Protein AF-A0A2V5U7E1-F1 (afdb_monomer)

pLDDT: mean 84.26, std 15.73, range [36.12, 97.56]

Structure (mmCIF, N/CA/C/O backbone):
data_AF-A0A2V5U7E1-F1
#
_entry.id   AF-A0A2V5U7E1-F1
#
loop_
_atom_site.group_PDB
_atom_site.id
_atom_site.type_symbol
_atom_site.label_atom_id
_atom_site.label_alt_id
_atom_site.label_comp_id
_atom_site.label_asym_id
_atom_site.label_entity_id
_atom_site.label_seq_id
_atom_site.pdbx_PDB_ins_code
_atom_site.Cartn_x
_atom_site.Cartn_y
_atom_site.Cartn_z
_atom_site.occupancy
_atom_site.B_iso_or_equiv
_atom_site.auth_seq_id
_atom_site.auth_comp_id
_atom_site.auth_asym_id
_atom_site.auth_atom_id
_atom_site.pdbx_PDB_model_num
ATOM 1 N N . ASP A 1 1 ? 2.520 -9.006 -28.640 1.00 93.94 1 ASP A N 1
ATOM 2 C CA . ASP A 1 1 ? 3.232 -9.115 -29.917 1.00 93.94 1 ASP A CA 1
ATOM 3 C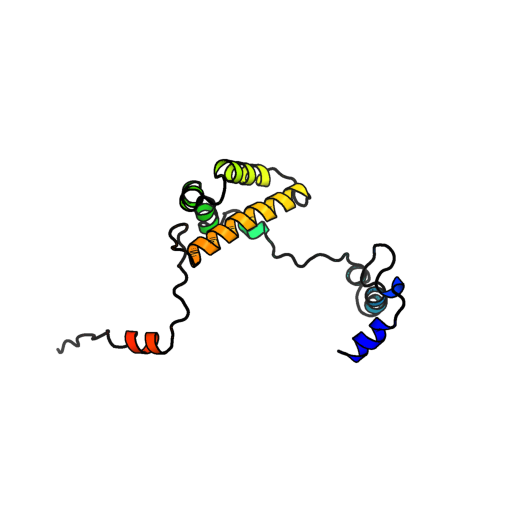 C . ASP A 1 1 ? 4.119 -10.342 -29.833 1.00 93.94 1 ASP A C 1
ATOM 5 O O . ASP A 1 1 ? 4.941 -10.417 -28.919 1.00 93.94 1 ASP A O 1
ATOM 9 N N . GLU A 1 2 ? 3.836 -11.337 -30.666 1.00 95.12 2 GLU A N 1
ATOM 10 C CA . GLU A 1 2 ? 4.470 -12.659 -30.611 1.00 95.12 2 GLU A CA 1
ATOM 11 C C . GLU A 1 2 ? 5.842 -12.653 -31.292 1.00 95.12 2 GLU A C 1
ATOM 13 O O . GLU A 1 2 ? 6.798 -13.181 -30.728 1.00 95.12 2 GLU A O 1
ATOM 18 N N . ASP A 1 3 ? 5.988 -11.938 -32.409 1.00 97.19 3 ASP A N 1
ATOM 19 C CA . ASP A 1 3 ? 7.259 -11.811 -33.131 1.00 97.19 3 ASP A CA 1
ATOM 20 C C . ASP A 1 3 ? 8.346 -11.171 -32.256 1.00 97.19 3 ASP A C 1
ATOM 22 O O . ASP A 1 3 ? 9.496 -11.625 -32.205 1.00 97.19 3 ASP A O 1
ATOM 26 N N . VAL A 1 4 ? 7.978 -10.130 -31.498 1.00 93.88 4 VAL A N 1
ATOM 27 C CA . VAL A 1 4 ? 8.879 -9.495 -30.528 1.00 93.88 4 VAL A CA 1
ATOM 28 C C . VAL A 1 4 ? 9.287 -10.480 -29.434 1.00 93.88 4 VAL A C 1
ATOM 30 O O . VAL A 1 4 ? 10.451 -10.494 -29.020 1.00 93.88 4 VAL A O 1
ATOM 33 N N . PHE A 1 5 ? 8.357 -11.304 -28.951 1.00 94.62 5 PHE A N 1
ATOM 34 C CA . PHE A 1 5 ? 8.659 -12.300 -27.930 1.00 94.62 5 PHE A CA 1
ATOM 35 C C . PHE A 1 5 ? 9.622 -13.368 -28.461 1.00 94.62 5 PHE A C 1
ATOM 37 O O . PHE A 1 5 ? 10.652 -13.609 -27.828 1.00 94.62 5 PHE A O 1
ATOM 44 N N . ASP A 1 6 ? 9.353 -13.931 -29.636 1.00 96.88 6 ASP A N 1
ATOM 45 C CA . ASP A 1 6 ? 10.167 -14.974 -30.265 1.00 96.88 6 ASP A CA 1
ATOM 46 C C . ASP A 1 6 ? 11.590 -14.508 -30.571 1.00 96.88 6 ASP A C 1
ATOM 48 O O . ASP A 1 6 ? 12.562 -15.246 -30.367 1.00 96.88 6 ASP A O 1
ATOM 52 N N . PHE A 1 7 ? 11.742 -13.259 -31.015 1.00 95.44 7 PHE A N 1
ATOM 53 C CA . PHE A 1 7 ? 13.051 -12.636 -31.166 1.00 95.44 7 PHE A CA 1
ATOM 54 C C . PHE A 1 7 ? 13.776 -12.524 -29.817 1.00 95.44 7 PHE A C 1
ATOM 56 O O . PHE A 1 7 ? 14.923 -12.964 -29.678 1.00 95.44 7 PHE A O 1
ATOM 63 N N . LEU A 1 8 ? 13.112 -11.966 -28.798 1.00 94.50 8 LEU A N 1
ATOM 64 C CA . LEU A 1 8 ? 13.711 -11.771 -27.478 1.00 94.50 8 LEU A CA 1
ATOM 65 C C . LEU A 1 8 ? 14.070 -13.101 -26.806 1.00 94.50 8 LEU A C 1
ATOM 67 O O . LEU A 1 8 ? 15.103 -13.167 -26.133 1.00 94.50 8 LEU A O 1
ATOM 71 N N . ALA A 1 9 ? 13.263 -14.147 -27.006 1.00 94.25 9 ALA A N 1
ATOM 72 C CA . ALA A 1 9 ? 13.433 -15.487 -26.452 1.00 94.25 9 ALA A CA 1
ATOM 73 C C . ALA A 1 9 ? 14.732 -16.167 -26.918 1.00 94.25 9 ALA A C 1
ATOM 75 O O . ALA A 1 9 ? 15.350 -16.888 -26.133 1.00 94.25 9 ALA A O 1
ATOM 76 N N . LYS A 1 10 ? 15.200 -15.861 -28.134 1.00 95.94 10 LYS A N 1
ATOM 77 C CA . LYS A 1 10 ? 16.446 -16.390 -28.720 1.00 95.94 10 LYS A CA 1
ATOM 78 C C . LYS A 1 10 ? 17.703 -15.622 -28.282 1.00 95.94 10 LYS A C 1
ATOM 80 O O . LYS A 1 10 ? 18.819 -16.107 -28.451 1.00 95.94 10 LYS A O 1
ATOM 85 N N . LEU A 1 11 ? 17.557 -14.425 -27.705 1.00 94.25 11 LEU A N 1
ATOM 86 C CA . LEU A 1 11 ? 18.699 -13.612 -27.275 1.00 94.25 11 LEU A CA 1
ATOM 87 C C . LEU A 1 11 ? 19.403 -14.186 -26.044 1.00 94.25 11 LEU A C 1
ATOM 89 O O . LEU A 1 11 ? 18.763 -14.562 -25.060 1.00 94.25 11 LEU A O 1
ATOM 93 N N . HIS A 1 12 ? 20.737 -14.101 -26.052 1.00 95.12 12 HIS A N 1
ATOM 94 C CA . HIS A 1 12 ? 21.576 -14.439 -24.903 1.00 95.12 12 HIS A CA 1
ATOM 95 C C . HIS A 1 12 ? 21.146 -13.654 -23.638 1.00 95.12 12 HIS A C 1
ATOM 97 O O . HIS A 1 12 ? 20.996 -12.427 -23.720 1.00 95.12 12 HIS A O 1
ATOM 103 N N . PRO A 1 13 ? 21.041 -14.291 -22.450 1.00 92.38 13 PRO A N 1
ATOM 104 C CA . PRO A 1 13 ? 20.516 -13.672 -21.222 1.00 92.38 13 PRO A CA 1
ATOM 105 C C . PRO A 1 13 ? 21.154 -12.330 -20.838 1.00 92.38 13 PRO A C 1
ATOM 107 O O . PRO A 1 13 ? 20.459 -11.435 -20.357 1.00 92.38 13 PRO A O 1
ATOM 110 N N . ARG A 1 14 ? 22.448 -12.149 -21.147 1.00 94.06 14 ARG A N 1
ATOM 111 C CA . ARG A 1 14 ? 23.202 -10.886 -20.970 1.00 94.06 14 ARG A CA 1
ATOM 112 C C . ARG A 1 14 ? 22.509 -9.632 -21.528 1.00 94.06 14 ARG A C 1
ATOM 114 O O . ARG A 1 14 ? 22.770 -8.529 -21.057 1.00 94.06 14 ARG A O 1
ATOM 121 N N . TRP A 1 15 ? 21.668 -9.784 -22.553 1.00 94.00 15 TRP A N 1
ATOM 122 C CA . TRP A 1 15 ? 20.938 -8.677 -23.179 1.00 94.00 15 TRP A CA 1
ATOM 123 C C . TRP A 1 15 ? 19.626 -8.339 -22.461 1.00 94.00 15 TRP A C 1
ATOM 125 O O . TRP A 1 15 ? 19.140 -7.213 -22.564 1.00 94.00 15 TRP A O 1
ATOM 135 N N . ARG A 1 16 ? 19.072 -9.278 -21.685 1.00 90.06 16 ARG A N 1
ATOM 136 C CA . ARG A 1 16 ? 17.885 -9.058 -20.845 1.00 90.06 16 ARG A CA 1
ATOM 137 C C . ARG A 1 16 ? 18.279 -8.533 -19.463 1.00 90.06 16 ARG A C 1
ATOM 139 O O . ARG A 1 16 ? 17.656 -7.591 -18.970 1.00 90.06 16 ARG A O 1
ATOM 146 N N . LEU A 1 17 ? 19.342 -9.099 -18.889 1.00 91.50 17 LEU A N 1
ATOM 147 C CA . LEU A 1 17 ? 19.903 -8.750 -17.586 1.00 91.50 17 LEU A CA 1
ATOM 148 C C . LEU A 1 17 ? 21.430 -8.639 -17.689 1.00 91.50 17 LEU A C 1
ATOM 150 O O . LEU A 1 17 ? 22.107 -9.612 -18.020 1.00 91.50 17 LEU A O 1
ATOM 154 N N . ARG A 1 18 ? 21.981 -7.459 -17.389 1.00 90.19 18 ARG A N 1
ATOM 155 C CA . ARG A 1 18 ? 23.433 -7.219 -17.379 1.00 90.19 18 ARG A CA 1
ATOM 156 C C . ARG A 1 18 ? 23.870 -6.796 -15.979 1.00 90.19 18 ARG A C 1
ATOM 158 O O . ARG A 1 18 ? 23.656 -5.649 -15.587 1.00 90.19 18 ARG A O 1
ATOM 165 N N . GLY A 1 19 ? 24.441 -7.727 -15.214 1.00 88.81 19 GLY A N 1
ATOM 166 C CA . GLY A 1 19 ? 24.644 -7.547 -13.771 1.00 88.81 19 GLY A CA 1
ATOM 167 C C . GLY A 1 19 ? 23.295 -7.387 -13.062 1.00 88.81 19 GLY A C 1
ATOM 168 O O . GLY A 1 19 ? 22.368 -8.141 -13.333 1.00 88.81 19 GLY A O 1
ATOM 169 N N . PHE A 1 20 ? 23.139 -6.353 -12.233 1.00 85.31 20 PHE A N 1
ATOM 170 C CA . PHE A 1 20 ? 21.862 -6.016 -11.579 1.00 85.31 20 PHE A CA 1
ATOM 171 C C . PHE A 1 20 ? 20.968 -5.073 -12.405 1.00 85.31 20 PHE A C 1
ATOM 173 O O . PHE A 1 20 ? 20.040 -4.459 -11.878 1.00 85.31 20 PHE A O 1
ATOM 180 N N . ARG A 1 21 ? 21.250 -4.915 -13.706 1.00 86.06 21 ARG A N 1
ATOM 181 C CA . ARG A 1 21 ? 20.514 -4.001 -14.586 1.00 86.06 21 ARG A CA 1
ATOM 182 C C . ARG A 1 21 ? 19.530 -4.750 -15.473 1.00 86.06 21 ARG A C 1
ATOM 184 O O . ARG A 1 21 ? 19.913 -5.346 -16.483 1.00 86.06 21 ARG A O 1
ATOM 191 N N . ASP A 1 22 ? 18.260 -4.681 -15.094 1.00 88.06 22 ASP A N 1
ATOM 192 C CA . ASP A 1 22 ? 17.146 -5.238 -15.854 1.00 88.06 22 ASP A CA 1
ATOM 193 C C . ASP A 1 22 ? 16.890 -4.476 -17.164 1.00 88.06 22 ASP A C 1
ATOM 195 O O . ASP A 1 22 ? 17.308 -3.325 -17.341 1.00 88.06 22 ASP A O 1
ATOM 199 N N . LYS A 1 23 ? 16.164 -5.120 -18.087 1.00 90.94 23 LYS A N 1
ATOM 200 C CA . LYS A 1 23 ? 15.679 -4.513 -19.337 1.00 90.94 23 LYS A CA 1
ATOM 201 C C . LYS A 1 23 ? 16.810 -3.883 -20.165 1.00 90.94 23 LYS A C 1
ATOM 203 O O . LYS A 1 23 ? 16.605 -2.850 -20.796 1.00 90.94 23 LYS A O 1
ATOM 208 N N . HIS A 1 24 ? 18.013 -4.467 -20.145 1.00 93.38 24 HIS A N 1
ATOM 209 C CA . HIS A 1 24 ? 19.214 -3.808 -20.672 1.00 93.38 24 HIS A CA 1
ATOM 210 C C . HIS A 1 24 ? 19.074 -3.405 -22.148 1.00 93.38 24 HIS A C 1
ATOM 212 O O . HIS A 1 24 ? 19.259 -2.231 -22.468 1.00 93.38 24 HIS A O 1
ATOM 218 N N . LEU A 1 25 ? 18.678 -4.340 -23.017 1.00 94.12 25 LEU A N 1
ATOM 219 C CA . LEU A 1 25 ? 18.456 -4.070 -24.440 1.00 94.12 25 LEU A CA 1
ATOM 220 C C . LEU A 1 25 ? 17.367 -3.012 -24.675 1.00 94.12 25 LEU A C 1
ATOM 222 O O . LEU A 1 25 ? 17.574 -2.082 -25.450 1.00 94.12 25 LEU A O 1
ATOM 226 N N . LEU A 1 26 ? 16.241 -3.106 -23.960 1.00 94.06 26 LEU A N 1
ATOM 227 C CA . LEU A 1 26 ? 15.150 -2.131 -24.060 1.00 94.06 26 LEU A CA 1
ATOM 228 C C . LEU A 1 26 ? 15.618 -0.720 -23.679 1.00 94.06 26 LEU A C 1
ATOM 230 O O . LEU A 1 26 ? 15.245 0.249 -24.329 1.00 94.06 26 LEU A O 1
ATOM 234 N N . ARG A 1 27 ? 16.457 -0.595 -22.647 1.00 93.00 27 ARG A N 1
ATOM 235 C CA . ARG A 1 27 ? 17.003 0.698 -22.214 1.00 93.00 27 ARG A CA 1
ATOM 236 C C . ARG A 1 27 ? 17.939 1.297 -23.262 1.00 93.00 27 ARG A C 1
ATOM 238 O O . ARG A 1 27 ? 17.842 2.491 -23.513 1.00 93.00 27 ARG A O 1
ATOM 245 N N . LEU A 1 28 ? 18.791 0.484 -23.895 1.00 93.44 28 LEU A N 1
ATOM 246 C CA . LEU A 1 28 ? 19.652 0.934 -24.998 1.00 93.44 28 LEU A CA 1
ATOM 247 C C . LEU A 1 28 ? 18.828 1.422 -26.195 1.00 93.44 28 LEU A C 1
ATOM 249 O O . LEU A 1 28 ? 19.135 2.464 -26.765 1.00 93.44 28 LEU A O 1
ATOM 253 N N . LEU A 1 29 ? 17.759 0.700 -26.546 1.00 94.50 29 LEU A N 1
ATOM 254 C CA . LEU A 1 29 ? 16.840 1.122 -27.601 1.00 94.50 29 LEU A CA 1
ATOM 255 C C . LEU A 1 29 ? 16.124 2.431 -27.235 1.00 94.50 29 LEU A C 1
ATOM 257 O O . LEU A 1 29 ? 16.050 3.340 -28.058 1.00 94.50 29 LEU A O 1
ATOM 261 N N . ALA A 1 30 ? 15.636 2.547 -25.997 1.00 95.06 30 ALA A N 1
ATOM 262 C CA . ALA A 1 30 ? 14.909 3.718 -25.514 1.00 95.06 30 ALA A CA 1
ATOM 263 C C . ALA A 1 30 ? 15.763 4.998 -25.504 1.00 95.06 30 ALA A C 1
ATOM 265 O O . ALA A 1 30 ? 15.225 6.075 -25.736 1.00 95.06 30 ALA A O 1
ATOM 266 N N . GLU A 1 31 ? 17.084 4.905 -25.307 1.00 95.31 31 GLU A N 1
ATOM 267 C CA . GLU A 1 31 ? 17.995 6.064 -25.366 1.00 95.31 31 GLU A CA 1
ATOM 268 C C . GLU A 1 31 ? 17.984 6.797 -26.717 1.00 95.31 31 GLU A C 1
ATOM 270 O O . GLU A 1 31 ? 18.410 7.947 -26.779 1.00 95.31 31 GLU A O 1
ATOM 275 N N . ARG A 1 32 ? 17.487 6.160 -27.787 1.00 96.44 32 ARG A N 1
ATOM 276 C CA . ARG A 1 32 ? 17.306 6.795 -29.102 1.00 96.44 32 ARG A CA 1
ATOM 277 C C . ARG A 1 32 ? 16.063 7.683 -29.183 1.00 96.44 32 ARG A C 1
ATOM 279 O O . ARG A 1 32 ? 16.003 8.531 -30.063 1.00 96.44 32 ARG A O 1
ATOM 286 N N . TRP A 1 33 ? 15.085 7.465 -28.306 1.00 96.81 33 TRP A N 1
ATOM 287 C CA . TRP A 1 33 ? 13.739 8.037 -28.422 1.00 96.81 33 TRP A CA 1
ATOM 288 C C . TRP A 1 33 ? 13.328 8.894 -27.223 1.00 96.81 33 TRP A C 1
ATOM 290 O O . TRP A 1 33 ? 12.478 9.765 -27.365 1.00 96.81 33 TRP A O 1
ATOM 300 N N . VAL A 1 34 ? 13.913 8.669 -26.041 1.00 96.06 34 VAL A N 1
ATOM 301 C CA . VAL A 1 34 ? 13.608 9.434 -24.821 1.00 96.06 34 VAL A CA 1
ATOM 302 C C . VAL A 1 34 ? 14.887 9.902 -24.117 1.00 96.06 34 VAL A C 1
ATOM 304 O O . VAL A 1 34 ? 15.941 9.277 -24.276 1.00 96.06 34 VAL A O 1
ATOM 307 N N . PRO A 1 35 ? 14.824 10.966 -23.289 1.00 96.69 35 PRO A N 1
ATOM 308 C CA . PRO A 1 35 ? 15.977 11.435 -22.531 1.00 96.69 35 PRO A CA 1
ATOM 309 C C . PRO A 1 35 ? 16.635 10.321 -21.711 1.00 96.69 35 PRO A C 1
ATOM 311 O O . PRO A 1 35 ? 15.962 9.472 -21.117 1.00 96.69 35 PRO A O 1
ATOM 314 N N . LYS A 1 36 ? 17.970 10.363 -21.604 1.00 92.31 36 LYS A N 1
ATOM 315 C CA . LYS A 1 36 ? 18.752 9.370 -20.845 1.00 92.31 36 LYS A CA 1
ATOM 316 C C . LYS A 1 36 ? 18.285 9.238 -19.392 1.00 92.31 36 LYS A C 1
ATOM 318 O O . LYS A 1 36 ? 18.345 8.138 -18.849 1.00 92.31 36 LYS A O 1
ATOM 323 N N . SER A 1 37 ? 17.792 10.318 -18.781 1.00 93.75 37 SER A N 1
ATOM 324 C CA . SER A 1 37 ? 17.215 10.308 -17.428 1.00 93.75 37 SER A CA 1
ATOM 325 C C . SER A 1 37 ? 16.007 9.372 -17.308 1.00 93.75 37 SER A C 1
ATOM 327 O O . SER A 1 37 ? 15.874 8.679 -16.303 1.00 93.75 37 SER A O 1
ATOM 329 N N . VAL A 1 38 ? 15.172 9.284 -18.346 1.00 92.81 38 VAL A N 1
ATOM 330 C CA . VAL A 1 38 ? 13.998 8.402 -18.403 1.00 92.81 38 VAL A CA 1
ATOM 331 C C . VAL A 1 38 ? 14.412 6.980 -18.781 1.00 92.81 38 VAL A C 1
ATOM 333 O O . VAL A 1 38 ? 14.087 6.037 -18.058 1.00 92.81 38 VAL A O 1
ATOM 336 N N . ALA A 1 39 ? 15.195 6.811 -19.853 1.00 93.00 39 ALA A N 1
ATOM 337 C CA . ALA A 1 39 ? 15.633 5.492 -20.329 1.00 93.00 39 ALA A CA 1
ATOM 338 C C . ALA A 1 39 ? 16.442 4.717 -19.270 1.00 93.00 39 ALA A C 1
ATOM 340 O O . ALA A 1 39 ? 16.316 3.496 -19.111 1.00 93.00 39 ALA A O 1
ATOM 341 N N . ARG A 1 40 ? 17.271 5.426 -18.496 1.00 89.69 40 ARG A N 1
ATOM 342 C CA . ARG A 1 40 ? 18.145 4.834 -17.475 1.00 89.69 40 ARG A CA 1
ATOM 343 C C . ARG A 1 40 ? 17.541 4.835 -16.073 1.00 89.69 40 ARG A C 1
ATOM 345 O O . ARG A 1 40 ? 18.193 4.323 -15.166 1.00 89.69 40 ARG A O 1
ATOM 352 N N . ARG A 1 41 ? 16.318 5.344 -15.891 1.00 90.50 41 ARG A N 1
ATOM 353 C CA . ARG A 1 41 ? 15.647 5.403 -14.586 1.00 90.50 41 ARG A CA 1
ATOM 354 C C . ARG A 1 41 ? 15.536 4.014 -13.962 1.00 90.50 41 ARG A C 1
ATOM 356 O O . ARG A 1 41 ? 15.147 3.051 -14.633 1.00 90.50 41 ARG A O 1
ATOM 363 N N . HIS A 1 42 ? 15.843 3.908 -12.672 1.00 85.25 42 HIS A N 1
ATOM 364 C CA . HIS A 1 42 ? 15.660 2.659 -11.938 1.00 85.25 42 HIS A CA 1
ATOM 365 C C . HIS A 1 42 ? 14.203 2.195 -11.998 1.00 85.25 42 HIS A C 1
ATOM 367 O O . HIS A 1 42 ? 13.270 3.004 -11.984 1.00 85.25 42 HIS A O 1
ATOM 373 N N . LYS A 1 43 ? 14.015 0.873 -12.087 1.00 81.44 43 LYS A N 1
ATOM 374 C CA . LYS A 1 43 ? 12.688 0.271 -11.989 1.00 81.44 43 LYS A CA 1
ATOM 375 C C . LYS A 1 43 ? 12.146 0.584 -10.599 1.00 81.44 43 LYS A C 1
ATOM 377 O O . LYS A 1 43 ? 12.681 0.116 -9.601 1.00 81.44 43 LYS A O 1
ATOM 382 N N . VAL A 1 44 ? 11.075 1.358 -10.562 1.00 77.25 44 VAL A N 1
ATOM 383 C CA . VAL A 1 44 ? 10.221 1.463 -9.385 1.00 77.25 44 VAL A CA 1
ATOM 384 C C . VAL A 1 44 ? 9.058 0.511 -9.604 1.00 77.25 44 VAL A C 1
ATOM 386 O O . VAL A 1 44 ? 8.537 0.410 -10.718 1.00 77.25 44 VAL A O 1
ATOM 389 N N . ILE A 1 45 ? 8.686 -0.229 -8.567 1.00 73.50 45 ILE A N 1
ATOM 390 C CA . ILE A 1 45 ? 7.397 -0.911 -8.577 1.00 73.50 45 ILE A CA 1
ATOM 391 C C . ILE A 1 45 ? 6.304 0.153 -8.651 1.00 73.50 45 ILE A C 1
ATOM 393 O O . ILE A 1 45 ? 6.444 1.220 -8.050 1.00 73.50 45 ILE A O 1
ATOM 397 N N . PHE A 1 46 ? 5.258 -0.111 -9.435 1.00 72.56 46 PHE A N 1
ATOM 398 C CA . PHE A 1 46 ? 4.066 0.721 -9.386 1.00 72.56 46 PHE A CA 1
ATOM 399 C C . PHE A 1 46 ? 3.546 0.662 -7.951 1.00 72.56 46 PHE A C 1
ATOM 401 O O . PHE A 1 46 ? 3.237 -0.416 -7.446 1.00 72.56 46 PHE A O 1
ATOM 408 N N . ARG A 1 47 ? 3.558 1.808 -7.277 1.00 65.25 47 ARG A N 1
ATOM 409 C CA . ARG A 1 47 ? 3.045 1.961 -5.922 1.00 65.25 47 ARG A CA 1
ATOM 410 C C . ARG A 1 47 ? 1.899 2.942 -6.009 1.00 65.25 47 ARG A C 1
ATOM 412 O O . ARG A 1 47 ? 2.094 4.054 -6.499 1.00 65.25 47 ARG A O 1
ATOM 419 N N . ALA A 1 48 ? 0.732 2.530 -5.527 1.00 65.88 48 ALA A N 1
ATOM 420 C CA . ALA A 1 48 ? -0.259 3.509 -5.126 1.00 65.88 48 ALA A CA 1
ATOM 421 C C . ALA A 1 48 ? 0.387 4.414 -4.056 1.00 65.88 48 ALA A C 1
ATOM 423 O O . ALA A 1 48 ? 1.169 3.906 -3.247 1.00 65.88 48 ALA A O 1
ATOM 424 N N . PRO A 1 49 ? 0.135 5.730 -4.063 1.00 63.34 49 PRO A N 1
ATOM 425 C CA . PRO A 1 49 ? 0.575 6.612 -2.989 1.00 63.34 49 PRO A CA 1
ATOM 426 C C . PRO A 1 49 ? -0.137 6.214 -1.685 1.00 63.34 49 PRO A C 1
ATOM 428 O O . PRO A 1 49 ? -1.257 6.650 -1.413 1.00 63.34 49 PRO A O 1
ATOM 431 N N . LEU A 1 50 ? 0.501 5.331 -0.909 1.00 64.19 50 LEU A N 1
ATOM 432 C CA . LEU A 1 50 ? -0.017 4.796 0.356 1.00 64.19 50 LEU A CA 1
ATOM 433 C C . LEU A 1 50 ? 0.003 5.834 1.487 1.00 64.19 50 LEU A C 1
ATOM 435 O O . LEU A 1 50 ? -0.778 5.708 2.429 1.00 64.19 50 LEU A O 1
ATOM 439 N N . ASP A 1 51 ? 0.760 6.923 1.315 1.00 63.47 51 ASP A N 1
ATOM 440 C CA . ASP A 1 51 ? 0.731 8.098 2.193 1.00 63.47 51 ASP A CA 1
ATOM 441 C C . ASP A 1 51 ? -0.691 8.665 2.374 1.00 63.47 51 ASP A C 1
ATOM 443 O O . ASP A 1 51 ? -0.958 9.339 3.365 1.00 63.47 51 ASP A O 1
ATOM 447 N N . SER A 1 52 ? -1.625 8.354 1.463 1.00 61.53 52 SER A N 1
ATOM 448 C CA . SER A 1 52 ? -3.031 8.773 1.532 1.00 61.53 52 SER A CA 1
ATOM 449 C C . SER A 1 52 ? -3.724 8.397 2.855 1.00 61.53 52 SER A C 1
ATOM 451 O O . SER A 1 52 ? -4.570 9.143 3.341 1.00 61.53 52 SER A O 1
ATOM 453 N N . PHE A 1 53 ? -3.352 7.267 3.470 1.00 64.06 53 PHE A N 1
ATOM 454 C CA . PHE A 1 53 ? -3.897 6.831 4.767 1.00 64.06 53 PHE A CA 1
ATOM 455 C C . PHE A 1 53 ? -3.361 7.631 5.957 1.00 64.06 53 PHE A C 1
ATOM 457 O O . PHE A 1 53 ? -3.908 7.562 7.053 1.00 64.06 53 PHE A O 1
ATOM 464 N N . HIS A 1 54 ? -2.275 8.367 5.751 1.00 67.00 54 HIS A N 1
ATOM 465 C CA . HIS A 1 54 ? -1.570 9.126 6.775 1.00 67.00 54 HIS A CA 1
ATOM 466 C C . HIS A 1 54 ? -1.534 10.624 6.452 1.00 67.00 54 HIS A C 1
ATOM 468 O O . HIS A 1 54 ? -0.723 11.353 7.025 1.00 67.00 54 HIS A O 1
ATOM 474 N N . MET A 1 55 ? -2.390 11.076 5.529 1.00 71.12 55 MET A N 1
ATOM 475 C CA . MET A 1 55 ? -2.600 12.497 5.265 1.00 71.12 55 MET A CA 1
ATOM 476 C C . MET A 1 55 ? -3.153 13.180 6.513 1.00 71.12 55 MET A C 1
ATOM 478 O O . MET A 1 55 ? -3.838 12.552 7.313 1.00 71.12 55 MET A O 1
ATOM 482 N N . GLU A 1 56 ? -2.854 14.467 6.662 1.00 73.56 56 GLU A N 1
ATOM 483 C CA . GLU A 1 56 ? -3.465 15.314 7.681 1.00 73.56 56 GLU A CA 1
ATOM 484 C C . GLU A 1 56 ? -4.469 16.245 6.974 1.00 73.56 56 GLU A C 1
ATOM 486 O O . GLU A 1 56 ? -4.049 17.022 6.108 1.00 73.56 56 GLU A O 1
ATOM 491 N N . PRO A 1 57 ? -5.776 16.173 7.284 1.00 77.94 57 PRO A N 1
ATOM 492 C CA . PRO A 1 57 ? -6.402 15.283 8.266 1.00 77.94 57 PRO A CA 1
ATOM 493 C C . PRO A 1 57 ? -6.550 13.832 7.775 1.00 77.94 57 PRO A C 1
ATOM 495 O O . PRO A 1 57 ? -6.827 13.581 6.599 1.00 77.94 57 PRO A O 1
ATOM 498 N N . GLU A 1 58 ? -6.407 12.877 8.700 1.00 84.75 58 GLU A N 1
ATOM 499 C CA . GLU A 1 58 ? -6.609 11.448 8.420 1.00 84.75 58 GLU A CA 1
ATOM 500 C C . GLU A 1 58 ? -8.087 11.201 8.070 1.00 84.75 58 GLU A C 1
ATOM 502 O O . GLU A 1 58 ? -8.970 11.683 8.790 1.00 84.75 58 GLU A O 1
ATOM 507 N N . PRO A 1 59 ? -8.404 10.449 6.996 1.00 87.38 59 PRO A N 1
ATOM 508 C CA . PRO A 1 59 ? -9.792 10.137 6.680 1.00 87.38 59 PRO A CA 1
ATOM 509 C C . PRO A 1 59 ? -10.473 9.411 7.847 1.00 87.38 59 PRO A C 1
ATOM 511 O O . PRO A 1 59 ? -9.958 8.413 8.352 1.00 87.38 59 PRO A O 1
ATOM 514 N N . LEU A 1 60 ? -11.660 9.877 8.248 1.00 90.06 60 LEU A N 1
ATOM 515 C CA . LEU A 1 60 ? -12.357 9.389 9.449 1.00 90.06 60 LEU A CA 1
ATOM 516 C C . LEU A 1 60 ? -12.552 7.869 9.463 1.00 90.06 60 LEU A C 1
ATOM 518 O O . LEU A 1 60 ? -12.323 7.232 10.488 1.00 90.06 60 LEU A O 1
ATOM 522 N N . PHE A 1 61 ? -12.893 7.274 8.318 1.00 91.06 61 PHE A N 1
ATOM 523 C CA . PHE A 1 61 ? -13.079 5.828 8.227 1.00 91.06 61 PHE A CA 1
ATOM 524 C C . PHE A 1 61 ? -11.797 5.052 8.566 1.00 91.06 61 PHE A C 1
ATOM 526 O O . PHE A 1 61 ? -11.870 3.987 9.164 1.00 91.06 61 PHE A O 1
ATOM 533 N N . VAL A 1 62 ? -10.612 5.580 8.239 1.00 92.00 62 VAL A N 1
ATOM 534 C CA . VAL A 1 62 ? -9.327 4.936 8.562 1.00 92.00 62 VAL A CA 1
ATOM 535 C C . VAL A 1 62 ? -9.113 4.954 10.070 1.00 92.00 62 VAL A C 1
ATOM 537 O O . VAL A 1 62 ? -8.771 3.928 10.661 1.00 92.00 62 VAL A O 1
ATOM 540 N N . ALA A 1 63 ? -9.387 6.097 10.705 1.00 91.94 63 ALA A N 1
ATOM 541 C CA . ALA A 1 63 ? -9.311 6.233 12.152 1.00 91.94 63 ALA A CA 1
ATOM 542 C C . ALA A 1 63 ? -10.290 5.289 12.872 1.00 91.94 63 ALA A C 1
ATOM 544 O O . ALA A 1 63 ? -9.907 4.682 13.872 1.00 91.94 63 ALA A O 1
ATOM 545 N N . GLN A 1 64 ? -11.506 5.120 12.343 1.00 95.00 64 GLN A N 1
ATOM 546 C CA . GLN A 1 64 ? -12.521 4.208 12.877 1.00 95.00 64 GLN A CA 1
ATOM 547 C C . GLN A 1 64 ? -12.142 2.732 12.694 1.00 95.00 64 GLN A C 1
ATOM 549 O O . GLN A 1 64 ? -12.180 1.971 13.660 1.00 95.00 64 GLN A O 1
ATOM 554 N N . LEU A 1 65 ? -11.698 2.325 11.499 1.00 95.25 65 LEU A N 1
ATOM 555 C CA . LEU A 1 65 ? -11.257 0.951 11.221 1.00 95.25 65 LEU A CA 1
ATOM 556 C C . LEU A 1 65 ? -10.060 0.537 12.089 1.00 95.25 65 LEU A C 1
ATOM 558 O O . LEU A 1 65 ? -9.975 -0.608 12.523 1.00 95.25 65 LEU A O 1
ATOM 562 N N . LEU A 1 66 ? -9.135 1.467 12.343 1.00 94.69 66 LEU A N 1
ATOM 563 C CA . LEU A 1 66 ? -7.942 1.249 13.166 1.00 94.69 66 LEU A CA 1
ATOM 564 C C . LEU A 1 66 ? -8.138 1.646 14.639 1.00 94.69 66 LEU A C 1
ATOM 566 O O . LEU A 1 66 ? -7.149 1.773 15.371 1.00 94.69 66 LEU A O 1
ATOM 570 N N . SER A 1 67 ? -9.377 1.893 15.068 1.00 95.00 67 SER A N 1
ATOM 571 C CA . SER A 1 67 ? -9.699 2.171 16.467 1.00 95.00 67 SER A CA 1
ATOM 572 C C . SER A 1 67 ? -9.560 0.910 17.316 1.00 95.00 67 SER A C 1
ATOM 574 O O . SER A 1 67 ? -9.714 -0.213 16.834 1.00 95.00 67 SER A O 1
ATOM 576 N N . GLU A 1 68 ? -9.286 1.082 18.608 1.00 96.38 68 GLU A N 1
ATOM 577 C CA . GLU A 1 68 ? -9.223 -0.052 19.529 1.00 96.38 68 GLU A CA 1
ATOM 578 C C . GLU A 1 68 ? -10.547 -0.833 19.573 1.00 96.38 68 GLU A C 1
ATOM 580 O O . GLU A 1 68 ? -10.524 -2.060 19.624 1.00 96.38 68 GLU A O 1
ATOM 585 N N . GLU A 1 69 ? -11.684 -0.141 19.489 1.00 95.94 69 GLU A N 1
ATOM 586 C CA . GLU A 1 69 ? -13.013 -0.754 19.443 1.00 95.94 69 GLU A CA 1
ATOM 587 C C . GLU A 1 69 ? -13.171 -1.686 18.232 1.00 95.94 69 GLU A C 1
ATOM 589 O O . GLU A 1 69 ? -13.476 -2.868 18.403 1.00 95.94 69 GLU A O 1
ATOM 594 N N . SER A 1 70 ? -12.885 -1.201 17.020 1.00 96.31 70 SER A N 1
ATOM 595 C CA . SER A 1 70 ? -13.000 -1.988 15.782 1.00 96.31 70 SER A CA 1
ATOM 596 C C . SER A 1 70 ? -12.025 -3.168 15.738 1.00 96.31 70 SER A C 1
ATOM 598 O O . SER A 1 70 ? -12.388 -4.281 15.337 1.00 96.31 70 SER A O 1
ATOM 600 N N . LEU A 1 71 ? -10.793 -2.964 16.213 1.00 97.38 71 LEU A N 1
ATOM 601 C CA . LEU A 1 71 ? -9.789 -4.026 16.294 1.00 97.38 71 LEU A CA 1
ATOM 602 C C . LEU A 1 71 ? -10.204 -5.115 17.293 1.00 97.38 71 LEU A C 1
ATOM 604 O O . LEU A 1 71 ? -10.091 -6.300 16.982 1.00 97.38 71 LEU A O 1
ATOM 608 N N . ARG A 1 72 ? -10.750 -4.737 18.458 1.00 96.31 72 ARG A N 1
ATOM 609 C CA . ARG A 1 72 ? -11.276 -5.691 19.449 1.00 96.31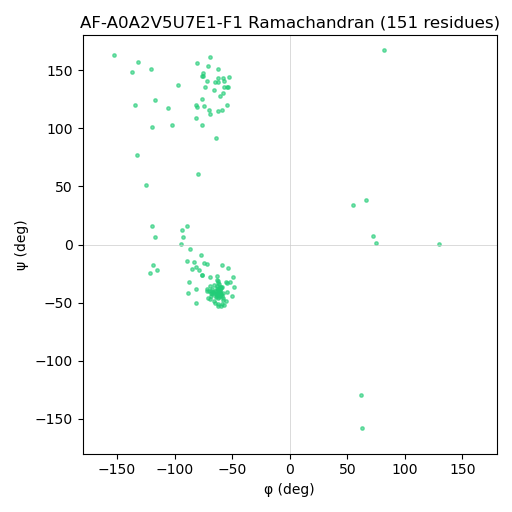 72 ARG A CA 1
ATOM 610 C C . ARG A 1 72 ? -12.515 -6.426 18.944 1.00 96.31 72 ARG A C 1
ATOM 612 O O . ARG A 1 72 ? -12.642 -7.619 19.196 1.00 96.31 72 ARG A O 1
ATOM 619 N N . LYS A 1 73 ? -13.403 -5.738 18.220 1.00 95.50 73 LYS A N 1
ATOM 620 C CA . LYS A 1 73 ? -14.632 -6.320 17.662 1.00 95.50 73 LYS A CA 1
ATOM 621 C C . LYS A 1 73 ? -14.344 -7.441 16.661 1.00 95.50 73 LYS A C 1
ATOM 623 O O . LYS A 1 73 ? -15.059 -8.436 16.640 1.00 95.50 73 LYS A O 1
ATOM 628 N N . THR A 1 74 ? -13.302 -7.287 15.846 1.00 95.69 74 THR A N 1
ATOM 629 C CA . THR A 1 74 ? -12.895 -8.302 14.859 1.00 95.69 74 THR A CA 1
ATOM 630 C C . THR A 1 74 ? -11.934 -9.347 15.422 1.00 95.69 74 THR A C 1
ATOM 632 O O . THR A 1 74 ? -11.959 -10.494 14.986 1.00 95.69 74 THR A O 1
ATOM 635 N N . GLY A 1 75 ? -11.071 -8.967 16.369 1.00 95.62 75 GLY A N 1
ATOM 636 C CA . GLY A 1 75 ? -10.126 -9.871 17.031 1.00 95.62 75 GLY A CA 1
ATOM 637 C C . GLY A 1 75 ? -8.944 -10.333 16.168 1.00 95.62 75 GLY A C 1
ATOM 638 O O . GLY A 1 75 ? -8.180 -11.189 16.602 1.00 95.62 75 GLY A O 1
ATOM 639 N N . TYR A 1 76 ? -8.762 -9.789 14.959 1.00 96.50 76 TYR A N 1
ATOM 640 C CA . TYR A 1 76 ? -7.694 -10.214 14.038 1.00 96.50 76 TYR A CA 1
ATOM 641 C C . TYR A 1 76 ? -6.301 -9.700 14.413 1.00 96.50 76 TYR A C 1
ATOM 643 O O . TYR A 1 76 ? -5.298 -10.298 14.025 1.00 96.50 76 TYR A O 1
ATOM 651 N N . PHE A 1 77 ? -6.227 -8.575 15.124 1.00 97.56 77 PHE A N 1
ATOM 652 C CA . PHE A 1 77 ? -4.976 -7.874 15.394 1.00 97.56 77 PHE A CA 1
ATOM 653 C C . PHE A 1 77 ? -4.906 -7.414 16.849 1.00 97.56 77 PHE A C 1
ATOM 655 O O . PHE A 1 77 ? -5.915 -7.049 17.448 1.00 97.56 77 PHE A O 1
ATOM 662 N N . ASP A 1 78 ? -3.690 -7.370 17.391 1.00 97.31 78 ASP A N 1
ATOM 663 C CA . ASP A 1 78 ? -3.405 -6.767 18.693 1.00 97.31 78 ASP A CA 1
ATOM 664 C C . ASP A 1 78 ? -3.570 -5.237 18.613 1.00 97.31 78 ASP A C 1
ATOM 666 O O . ASP A 1 78 ? -2.790 -4.544 17.948 1.00 97.31 78 ASP A O 1
ATOM 670 N N . SER A 1 79 ? -4.585 -4.708 19.305 1.00 96.50 79 SER A N 1
ATOM 671 C CA . SER A 1 79 ? -4.896 -3.276 19.322 1.00 96.50 79 SER A CA 1
ATOM 672 C C . SER A 1 79 ? -3.750 -2.426 19.876 1.00 96.50 79 SER A C 1
ATOM 674 O O . SER A 1 79 ? -3.477 -1.346 19.346 1.00 96.50 79 SER A O 1
ATOM 676 N N . ALA A 1 80 ? -3.025 -2.920 20.884 1.00 96.69 80 ALA A N 1
ATOM 677 C CA . ALA A 1 80 ? -1.903 -2.208 21.484 1.00 96.69 80 ALA A CA 1
ATOM 678 C C . ALA A 1 80 ? -0.714 -2.137 20.516 1.00 96.69 80 ALA A C 1
ATOM 680 O O . ALA A 1 80 ? -0.068 -1.091 20.385 1.00 96.69 80 ALA A O 1
ATOM 681 N N . ALA A 1 81 ? -0.445 -3.222 19.785 1.00 96.75 81 ALA A N 1
ATOM 682 C CA . ALA A 1 81 ? 0.586 -3.228 18.753 1.00 96.75 81 ALA A CA 1
ATOM 683 C C . ALA A 1 81 ? 0.255 -2.260 17.607 1.00 96.75 81 ALA A C 1
ATOM 685 O O . ALA A 1 81 ? 1.130 -1.501 17.184 1.00 96.75 81 ALA A O 1
ATOM 686 N N . VAL A 1 82 ? -0.994 -2.241 17.127 1.00 96.00 82 VAL A N 1
ATOM 687 C CA . VAL A 1 82 ? -1.428 -1.318 16.064 1.00 96.00 82 VAL A CA 1
ATOM 688 C C . VAL A 1 82 ? -1.301 0.139 16.516 1.00 96.00 82 VAL A C 1
ATOM 690 O O . VAL A 1 82 ? -0.728 0.952 15.789 1.00 96.00 82 VAL A O 1
ATOM 693 N N . ALA A 1 83 ? -1.752 0.475 17.729 1.00 94.25 83 ALA A N 1
ATOM 694 C CA . ALA A 1 83 ? -1.635 1.828 18.280 1.00 94.25 83 ALA A CA 1
ATOM 695 C C . ALA A 1 83 ? -0.171 2.294 18.394 1.00 94.25 83 ALA A C 1
ATOM 697 O O . ALA A 1 83 ? 0.164 3.424 18.011 1.00 94.25 83 ALA A O 1
ATOM 698 N N . ARG A 1 84 ? 0.722 1.405 18.852 1.00 95.56 84 ARG A N 1
ATOM 699 C CA . ARG A 1 84 ? 2.167 1.666 18.899 1.00 95.56 84 ARG A CA 1
ATOM 700 C C . ARG A 1 84 ? 2.714 1.975 17.508 1.00 95.56 84 ARG A C 1
ATOM 702 O O . ARG A 1 84 ? 3.329 3.019 17.315 1.00 95.56 84 ARG A O 1
ATOM 709 N N . TRP A 1 85 ? 2.435 1.123 16.522 1.00 94.56 85 TRP A N 1
ATOM 710 C CA . TRP A 1 85 ? 2.953 1.310 15.166 1.00 94.56 85 TRP A CA 1
ATOM 711 C C . TRP A 1 85 ? 2.399 2.556 14.469 1.00 94.56 85 TRP A C 1
ATOM 713 O O . TRP A 1 85 ? 3.155 3.227 13.768 1.00 94.56 85 TRP A O 1
ATOM 723 N N . ARG A 1 86 ? 1.133 2.931 14.707 1.00 90.62 86 ARG A N 1
ATOM 724 C CA . ARG A 1 86 ? 0.570 4.208 14.222 1.00 90.62 86 ARG A CA 1
ATOM 725 C C . ARG A 1 86 ? 1.321 5.413 14.790 1.00 90.62 86 ARG A C 1
ATOM 727 O O . ARG A 1 86 ? 1.578 6.376 14.069 1.00 90.62 86 ARG A O 1
ATOM 734 N N . THR A 1 87 ? 1.705 5.347 16.063 1.00 91.19 87 THR A N 1
ATOM 735 C CA . THR A 1 87 ? 2.473 6.405 16.733 1.00 91.19 87 THR A CA 1
ATOM 736 C C . THR A 1 87 ? 3.911 6.464 16.222 1.00 91.19 87 THR A C 1
ATOM 738 O O . THR A 1 87 ? 4.418 7.542 15.906 1.00 91.19 87 THR A O 1
ATOM 741 N N . ASP A 1 88 ? 4.571 5.312 16.115 1.00 91.81 88 ASP A N 1
ATOM 742 C CA . ASP A 1 88 ? 5.972 5.228 15.708 1.00 91.81 88 ASP A CA 1
ATOM 743 C C . ASP A 1 88 ? 6.159 5.623 14.244 1.00 91.81 88 ASP A C 1
ATOM 745 O O . ASP A 1 88 ? 7.090 6.366 13.936 1.00 91.81 88 ASP A O 1
ATOM 749 N N . PHE A 1 89 ? 5.243 5.220 13.355 1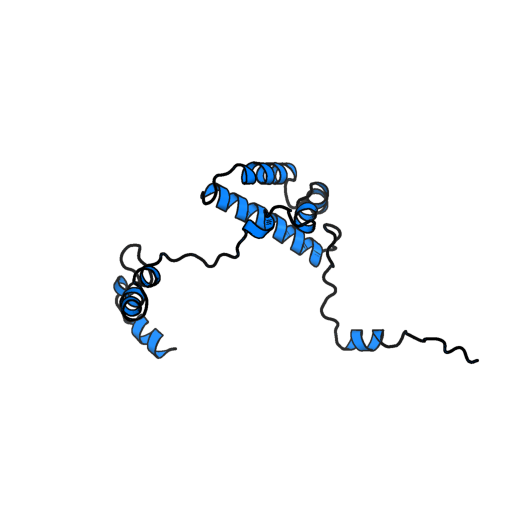.00 89.69 89 PHE A N 1
ATOM 750 C CA . PHE A 1 89 ? 5.272 5.564 11.931 1.00 89.69 89 PHE A CA 1
ATOM 751 C C . PHE A 1 89 ? 5.454 7.070 11.689 1.00 89.69 89 PHE A C 1
ATOM 753 O O . PHE A 1 89 ? 6.296 7.476 10.883 1.00 89.69 89 PHE A O 1
ATOM 760 N N . ARG A 1 90 ? 4.728 7.910 12.443 1.00 86.75 90 ARG A N 1
ATOM 761 C CA . ARG A 1 90 ? 4.788 9.380 12.336 1.00 86.75 90 ARG A CA 1
ATOM 762 C C . ARG A 1 90 ? 6.168 9.947 12.687 1.00 86.75 90 ARG A C 1
ATOM 764 O O . ARG A 1 90 ? 6.547 10.988 12.162 1.00 86.75 90 ARG A O 1
ATOM 771 N N . LYS A 1 91 ? 6.934 9.246 13.526 1.00 89.88 91 LYS A N 1
ATOM 772 C CA . LYS A 1 91 ? 8.286 9.632 13.962 1.00 89.88 91 LYS A CA 1
ATOM 773 C C . LYS A 1 91 ? 9.384 9.101 13.032 1.00 89.88 91 LYS A C 1
ATOM 775 O O . LYS A 1 91 ? 10.529 9.537 13.126 1.00 89.88 91 LYS A O 1
ATOM 780 N N . MET A 1 92 ? 9.074 8.152 12.144 1.00 90.00 92 MET A N 1
ATOM 781 C CA . MET A 1 92 ? 10.072 7.537 11.266 1.00 90.00 92 MET A CA 1
ATOM 782 C C . MET A 1 92 ? 10.481 8.457 10.117 1.00 90.00 92 MET A C 1
ATOM 784 O O . MET A 1 92 ? 9.657 9.150 9.520 1.00 90.00 92 MET A O 1
ATOM 788 N N . ARG A 1 93 ? 11.754 8.387 9.717 1.00 88.44 93 ARG A N 1
ATOM 789 C CA . ARG A 1 93 ? 12.287 9.152 8.582 1.00 88.44 93 ARG A CA 1
ATOM 790 C C . ARG A 1 93 ? 11.561 8.795 7.279 1.00 88.44 93 ARG A C 1
ATOM 792 O O . ARG A 1 93 ? 11.509 7.621 6.896 1.00 88.44 93 ARG A O 1
ATOM 799 N N . ALA A 1 94 ? 11.067 9.816 6.577 1.00 83.75 94 ALA A N 1
ATOM 800 C CA . ALA A 1 94 ? 10.462 9.681 5.253 1.00 83.75 94 ALA A C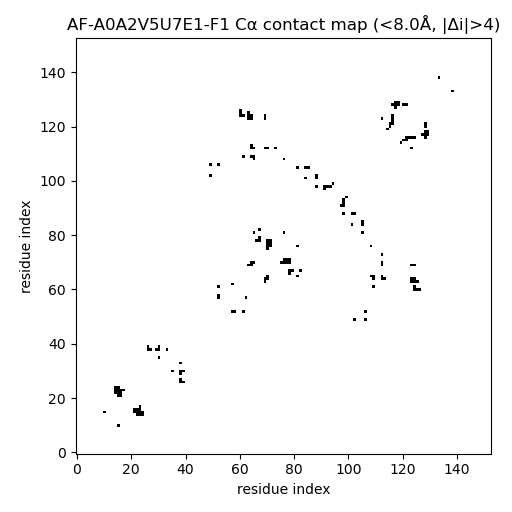A 1
ATOM 801 C C . ALA A 1 94 ? 11.405 8.954 4.274 1.00 83.75 94 ALA A C 1
ATOM 803 O O . ALA A 1 94 ? 12.611 9.212 4.245 1.00 83.75 94 ALA A O 1
ATOM 804 N N . GLY A 1 95 ? 10.860 8.010 3.502 1.00 80.50 95 GLY A N 1
ATOM 805 C CA . GLY A 1 95 ? 11.611 7.210 2.526 1.00 80.50 95 GLY A CA 1
ATOM 806 C C . GLY A 1 95 ? 12.513 6.109 3.104 1.00 80.50 95 GLY A C 1
ATOM 807 O O . GLY A 1 95 ? 13.185 5.421 2.337 1.00 80.50 95 GLY A O 1
ATOM 808 N N . SER A 1 96 ? 12.552 5.914 4.426 1.00 86.94 96 SER A N 1
ATOM 809 C CA . SER A 1 96 ? 13.335 4.831 5.035 1.00 86.94 96 SER A CA 1
ATOM 810 C C . SER A 1 96 ? 12.673 3.456 4.854 1.00 86.94 96 SER A C 1
ATOM 812 O O . SER A 1 96 ? 11.447 3.341 4.841 1.00 86.94 96 SER A O 1
ATOM 814 N N . LEU A 1 97 ? 13.485 2.394 4.739 1.00 86.19 97 LEU A N 1
ATOM 815 C CA . LEU A 1 97 ? 12.984 1.015 4.625 1.00 86.19 97 LEU A CA 1
ATOM 816 C C . LEU A 1 97 ? 12.106 0.590 5.818 1.00 86.19 97 LEU A C 1
ATOM 818 O O . LEU A 1 97 ? 11.059 0.000 5.568 1.00 86.19 97 LEU A O 1
ATOM 822 N N . PRO A 1 98 ? 12.445 0.912 7.085 1.00 89.69 98 PRO A N 1
ATOM 823 C CA . PRO A 1 98 ? 11.571 0.592 8.212 1.00 89.69 98 PRO A CA 1
ATOM 824 C C . PRO A 1 98 ? 10.211 1.284 8.120 1.00 89.69 98 PRO A C 1
ATOM 826 O O . PRO A 1 98 ? 9.190 0.640 8.344 1.00 89.69 98 PRO A O 1
ATOM 829 N N . ARG A 1 99 ? 10.186 2.566 7.721 1.00 88.06 99 ARG A N 1
ATOM 830 C CA . ARG A 1 99 ? 8.934 3.306 7.522 1.00 88.06 99 ARG A CA 1
ATOM 831 C C . ARG A 1 99 ? 8.057 2.630 6.476 1.00 88.06 99 ARG A C 1
ATOM 833 O O . ARG A 1 99 ? 6.873 2.447 6.724 1.00 88.06 99 ARG A O 1
ATOM 840 N N . LEU A 1 100 ? 8.653 2.207 5.361 1.00 85.75 100 LEU A N 1
ATOM 841 C CA . LEU A 1 100 ? 7.949 1.471 4.312 1.00 85.75 100 LEU A CA 1
ATOM 842 C C . LEU A 1 100 ? 7.373 0.144 4.830 1.00 85.75 100 LEU A C 1
ATOM 844 O O . LEU A 1 100 ? 6.234 -0.189 4.526 1.00 85.75 100 LEU A O 1
ATOM 848 N N . SER A 1 101 ? 8.135 -0.619 5.616 1.00 89.06 101 SER A N 1
ATOM 849 C CA . SER A 1 101 ? 7.643 -1.879 6.186 1.00 89.06 101 SER A CA 1
ATOM 850 C C . SER A 1 101 ? 6.453 -1.665 7.126 1.00 89.06 101 SER A C 1
ATOM 852 O O . SER A 1 101 ? 5.487 -2.424 7.069 1.00 89.06 101 SER A O 1
ATOM 854 N N . VAL A 1 102 ? 6.498 -0.623 7.962 1.00 91.50 102 VAL A N 1
ATOM 855 C CA . VAL A 1 102 ? 5.389 -0.277 8.865 1.00 91.50 102 VAL A CA 1
ATOM 856 C C . VAL A 1 102 ? 4.169 0.220 8.091 1.00 91.50 102 VAL A C 1
ATOM 858 O O . VAL A 1 102 ? 3.059 -0.205 8.398 1.00 91.50 102 VAL A O 1
ATOM 861 N N . GLU A 1 103 ? 4.361 1.049 7.063 1.00 89.12 103 GLU A N 1
ATOM 862 C CA . GLU A 1 103 ? 3.288 1.517 6.173 1.00 89.12 103 GLU A CA 1
ATOM 863 C C . GLU A 1 103 ? 2.531 0.346 5.541 1.00 89.12 103 GLU A C 1
ATOM 865 O O . GLU A 1 103 ? 1.306 0.272 5.607 1.00 89.12 103 GLU A O 1
ATOM 870 N N . MET A 1 104 ? 3.270 -0.621 4.990 1.00 88.94 104 MET A N 1
ATOM 871 C CA . MET A 1 104 ? 2.692 -1.825 4.393 1.00 88.94 104 MET A CA 1
ATOM 872 C C . MET A 1 104 ? 1.914 -2.655 5.421 1.00 88.94 104 MET A C 1
ATOM 874 O O . MET A 1 104 ? 0.851 -3.183 5.099 1.00 88.94 104 MET A O 1
ATOM 878 N N . GLY A 1 105 ? 2.418 -2.752 6.655 1.00 92.25 105 GLY A N 1
ATOM 879 C CA . GLY A 1 105 ? 1.735 -3.438 7.751 1.00 92.25 105 GLY A CA 1
ATOM 880 C C . GLY A 1 105 ? 0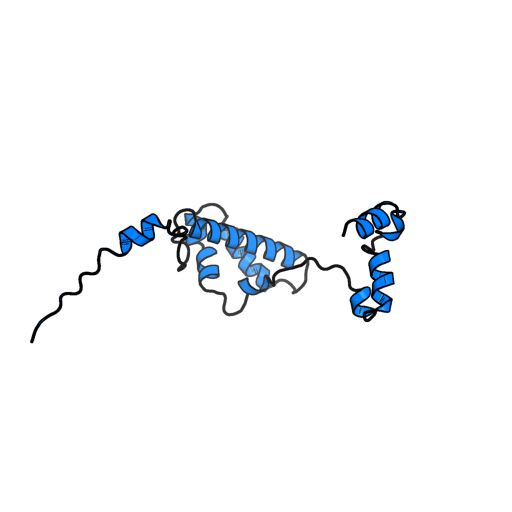.426 -2.754 8.147 1.00 92.25 105 GLY A C 1
ATOM 881 O O . GLY A 1 105 ? -0.614 -3.406 8.195 1.00 92.25 105 GLY A O 1
ATOM 882 N N . LEU A 1 106 ? 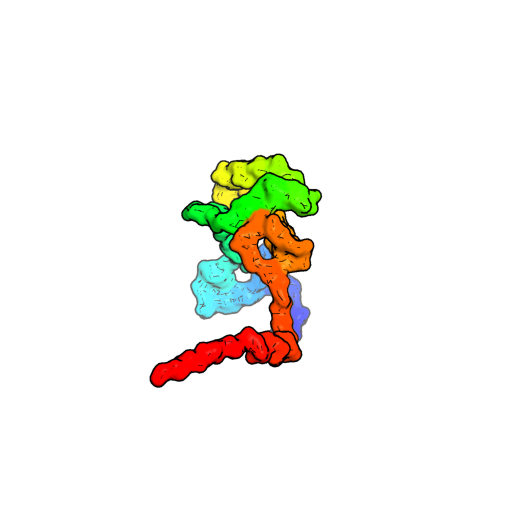0.448 -1.439 8.378 1.00 92.19 106 LEU A N 1
ATOM 883 C CA . LEU A 1 106 ? -0.750 -0.665 8.725 1.00 92.19 106 LEU A CA 1
ATOM 884 C C . LEU A 1 106 ? -1.786 -0.679 7.593 1.00 92.19 106 LEU A C 1
ATOM 886 O O . LEU A 1 106 ? -2.979 -0.808 7.864 1.00 92.19 106 LEU A O 1
ATOM 890 N N . MET A 1 107 ? -1.339 -0.630 6.335 1.00 90.94 107 MET A N 1
ATOM 891 C CA . MET A 1 107 ? -2.217 -0.778 5.174 1.00 90.94 107 MET A CA 1
ATOM 892 C C . MET A 1 107 ? -2.882 -2.156 5.145 1.00 90.94 107 MET A C 1
ATOM 894 O O . MET A 1 107 ? -4.087 -2.241 4.923 1.00 90.94 107 MET A O 1
ATOM 898 N N . ALA A 1 108 ? -2.141 -3.231 5.434 1.00 92.56 108 ALA A N 1
ATOM 899 C CA . ALA A 1 108 ? -2.715 -4.572 5.508 1.00 92.56 108 ALA A CA 1
ATOM 900 C C . ALA A 1 108 ? -3.777 -4.688 6.617 1.00 92.56 108 ALA A C 1
ATOM 902 O O . ALA A 1 108 ? -4.825 -5.298 6.392 1.00 92.56 108 ALA A O 1
ATOM 903 N N . VAL A 1 109 ? -3.557 -4.059 7.779 1.00 95.38 109 VAL A N 1
ATOM 904 C CA . VAL A 1 109 ? -4.564 -3.992 8.853 1.00 95.38 109 VAL A CA 1
ATOM 905 C C . VAL A 1 109 ? -5.806 -3.245 8.371 1.00 95.38 109 VAL A C 1
ATOM 907 O O . VAL A 1 109 ? -6.903 -3.795 8.430 1.00 95.38 109 VAL A O 1
ATOM 910 N N . 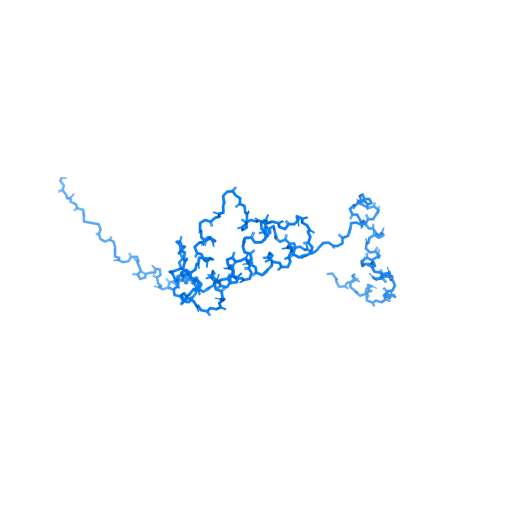ALA A 1 110 ? -5.646 -2.028 7.841 1.00 93.56 110 ALA A N 1
ATOM 911 C CA . ALA A 1 110 ? -6.761 -1.209 7.367 1.00 93.56 110 ALA A CA 1
ATOM 912 C C . ALA A 1 110 ? -7.550 -1.901 6.244 1.00 93.56 110 ALA A C 1
ATOM 914 O O . ALA A 1 110 ? -8.777 -1.918 6.276 1.00 93.56 110 ALA A O 1
ATOM 915 N N . GLY A 1 111 ? -6.859 -2.526 5.288 1.00 93.44 111 GLY A N 1
ATOM 916 C CA . GLY A 1 111 ? -7.474 -3.286 4.202 1.00 93.44 111 GLY A CA 1
ATOM 917 C C . GLY A 1 111 ? -8.252 -4.504 4.700 1.00 93.44 111 GLY A C 1
ATOM 918 O O . GLY A 1 111 ? -9.357 -4.754 4.227 1.00 93.44 111 GLY A O 1
ATOM 919 N N . THR A 1 112 ? -7.727 -5.219 5.699 1.00 96.06 112 THR A N 1
ATOM 920 C CA . THR A 1 112 ? -8.426 -6.361 6.314 1.00 96.06 112 THR A CA 1
ATOM 921 C C . THR A 1 112 ? -9.671 -5.907 7.079 1.00 96.06 112 THR A C 1
ATOM 923 O O . THR A 1 112 ? -10.731 -6.516 6.950 1.00 96.06 112 THR A O 1
ATOM 926 N N . GLN A 1 113 ? -9.570 -4.810 7.838 1.00 96.25 113 GLN A N 1
ATOM 927 C CA . GLN A 1 113 ? -10.709 -4.217 8.545 1.00 96.25 113 GLN A CA 1
ATOM 928 C C . GLN A 1 113 ? -11.775 -3.715 7.566 1.00 96.25 113 GLN A C 1
ATOM 930 O O . GLN A 1 113 ? -12.959 -3.973 7.758 1.00 96.25 113 GLN A O 1
ATOM 935 N N . LEU A 1 114 ? -11.367 -3.057 6.478 1.00 95.00 114 LEU A N 1
ATOM 936 C CA . LEU A 1 114 ? -12.276 -2.594 5.432 1.00 95.00 114 LEU A CA 1
ATOM 937 C C . LEU A 1 114 ? -12.973 -3.766 4.734 1.00 95.00 114 LEU A C 1
ATOM 939 O O . LEU A 1 114 ? -14.181 -3.727 4.529 1.00 95.00 114 LEU A O 1
ATOM 943 N N . TRP A 1 115 ? -12.237 -4.828 4.406 1.00 95.38 115 TRP A N 1
ATOM 944 C CA . TRP A 1 115 ? -12.806 -6.050 3.841 1.00 95.38 115 TRP A CA 1
ATOM 945 C C . TRP A 1 115 ? -13.868 -6.661 4.766 1.00 95.38 115 TRP A C 1
ATOM 947 O O . TRP A 1 115 ? -14.979 -6.945 4.316 1.00 95.38 115 TRP A O 1
ATOM 957 N N . HIS A 1 116 ? -13.565 -6.792 6.062 1.00 95.38 116 HIS A N 1
ATOM 958 C CA 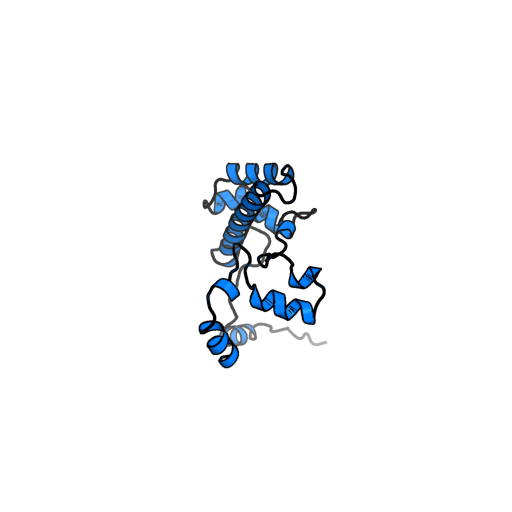. HIS A 1 116 ? -14.526 -7.281 7.051 1.00 95.38 116 HIS A CA 1
ATOM 959 C C . HIS A 1 116 ? -15.748 -6.361 7.137 1.00 95.38 116 HIS A C 1
ATOM 961 O O . HIS A 1 116 ? -16.884 -6.833 7.133 1.00 95.38 116 HIS A O 1
ATOM 967 N N . HIS A 1 117 ? -15.527 -5.046 7.175 1.00 95.06 117 HIS A N 1
ATOM 968 C CA . HIS A 1 117 ? -16.601 -4.065 7.224 1.00 95.06 117 HIS A CA 1
ATOM 969 C C . HIS A 1 117 ? -17.553 -4.210 6.030 1.00 95.06 117 HIS A C 1
ATOM 971 O O . HIS A 1 117 ? -18.769 -4.221 6.195 1.00 95.06 117 HIS A O 1
ATOM 977 N N . LEU A 1 118 ? -16.997 -4.344 4.829 1.00 94.19 118 LEU A N 1
ATOM 978 C CA . LEU A 1 118 ? -17.787 -4.406 3.609 1.00 94.19 118 LEU A CA 1
ATOM 979 C C . LEU A 1 118 ? -18.541 -5.730 3.475 1.00 94.19 118 LEU A C 1
ATOM 981 O O . LEU A 1 118 ? -19.673 -5.706 3.005 1.00 94.19 118 LEU A O 1
ATOM 985 N N . LEU A 1 119 ? -17.936 -6.859 3.861 1.00 92.62 119 LEU A N 1
ATOM 986 C CA . LEU A 1 119 ? -18.415 -8.187 3.456 1.00 92.62 119 LEU A CA 1
ATOM 987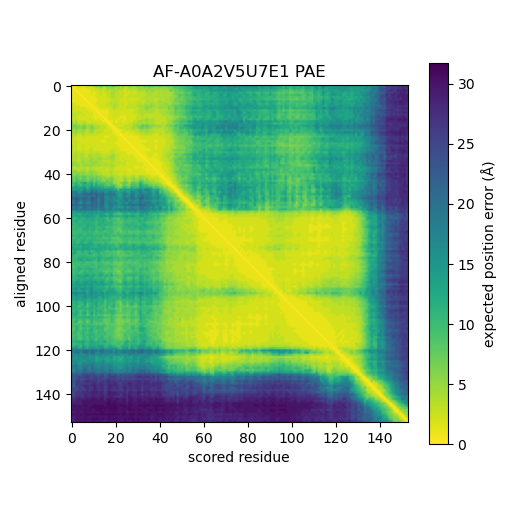 C C . LEU A 1 119 ? -18.849 -9.113 4.601 1.00 92.62 119 LEU A C 1
ATOM 989 O O . LEU A 1 119 ? -19.543 -10.088 4.334 1.00 92.62 119 LEU A O 1
ATOM 993 N N . MET A 1 120 ? -18.459 -8.845 5.850 1.00 87.69 120 MET A N 1
ATOM 994 C CA . MET A 1 120 ? -18.606 -9.798 6.967 1.00 87.69 120 MET A CA 1
ATOM 995 C C . MET A 1 120 ? -19.530 -9.315 8.098 1.00 87.69 120 MET A C 1
ATOM 997 O O . MET A 1 120 ? -19.640 -9.993 9.116 1.00 87.69 120 MET A O 1
ATOM 1001 N N . GLY A 1 121 ? -20.215 -8.176 7.932 1.00 81.62 121 GLY A N 1
ATOM 1002 C CA . GLY A 1 121 ? -21.226 -7.694 8.890 1.00 81.62 121 GLY A CA 1
ATOM 1003 C C . GLY A 1 121 ? -21.079 -6.241 9.349 1.00 81.62 121 GLY A C 1
ATOM 1004 O O . GLY A 1 121 ? -21.897 -5.768 10.138 1.00 81.62 121 GLY A O 1
ATOM 1005 N N . GLY A 1 122 ? -20.074 -5.510 8.855 1.00 88.81 122 GLY A N 1
ATOM 1006 C CA . GLY A 1 122 ? -19.986 -4.061 9.035 1.00 88.81 122 GLY A CA 1
ATOM 1007 C C . GLY A 1 122 ? -19.852 -3.560 10.476 1.00 88.81 122 GLY A C 1
ATOM 1008 O O . GLY A 1 122 ? -19.376 -4.243 11.383 1.00 88.81 122 GLY A O 1
ATOM 1009 N N . GLY A 1 123 ? -20.222 -2.289 10.672 1.00 89.31 123 GLY A N 1
ATOM 1010 C CA . GLY A 1 123 ? -20.211 -1.619 11.979 1.00 89.31 123 GLY A CA 1
ATOM 1011 C C . GLY A 1 123 ? -18.812 -1.421 12.573 1.00 89.31 123 GLY A C 1
ATOM 1012 O O . GLY A 1 123 ? -18.633 -1.620 13.770 1.00 89.31 123 GLY A O 1
ATOM 1013 N N . LEU A 1 124 ? -17.833 -1.107 11.723 1.00 93.44 124 LEU A N 1
ATOM 1014 C CA . LEU A 1 124 ? -16.448 -0.778 12.112 1.00 93.44 124 LEU A CA 1
ATOM 1015 C C . LEU A 1 124 ? -16.075 0.671 11.773 1.00 93.44 124 LEU A C 1
ATOM 1017 O O . LEU A 1 124 ? -15.126 1.217 12.324 1.00 93.44 124 LEU A O 1
ATOM 1021 N N . ALA A 1 125 ? -16.790 1.263 10.822 1.00 93.06 125 ALA A N 1
ATOM 1022 C CA . ALA A 1 125 ? -16.633 2.627 10.354 1.00 93.06 125 ALA A CA 1
ATOM 1023 C C . ALA A 1 125 ? -17.978 3.110 9.808 1.00 93.06 125 ALA A C 1
ATOM 1025 O O . ALA A 1 125 ? -18.840 2.287 9.480 1.00 93.06 125 ALA A O 1
ATOM 1026 N N . ASP A 1 126 ? -18.128 4.421 9.660 1.00 90.94 126 ASP A N 1
ATOM 1027 C CA . ASP A 1 126 ? -19.299 5.052 9.047 1.00 90.94 126 ASP A CA 1
ATOM 1028 C C . ASP A 1 126 ? -19.202 4.970 7.518 1.00 90.94 126 ASP A C 1
ATOM 1030 O O . ASP A 1 126 ? -19.110 5.969 6.804 1.00 90.94 126 ASP A O 1
ATOM 1034 N N . LEU A 1 127 ? -19.157 3.740 7.010 1.00 88.50 127 LEU A N 1
ATOM 1035 C CA . LEU A 1 127 ? -19.111 3.419 5.592 1.00 88.50 127 LEU A CA 1
ATOM 1036 C C . LEU A 1 127 ? -20.322 2.560 5.206 1.00 88.50 127 LEU A C 1
ATOM 1038 O O . LEU A 1 127 ? -20.860 1.819 6.034 1.00 88.50 127 LEU A O 1
ATOM 1042 N N . PRO A 1 128 ? -20.780 2.650 3.945 1.00 84.94 128 PRO A N 1
ATOM 1043 C CA . PRO A 1 128 ? -21.782 1.729 3.443 1.00 84.94 128 PRO A CA 1
ATOM 1044 C C . PRO A 1 128 ? -21.205 0.312 3.409 1.00 84.94 128 PRO A C 1
ATOM 1046 O O . PRO A 1 128 ? -20.060 0.092 3.011 1.00 84.94 128 PRO A O 1
ATOM 1049 N N . GLN A 1 129 ? -22.030 -0.654 3.795 1.00 84.25 129 GLN A N 1
ATOM 1050 C CA . GLN A 1 129 ? -21.721 -2.071 3.631 1.00 84.25 129 GLN A CA 1
ATOM 1051 C C . GLN A 1 129 ? -22.015 -2.494 2.192 1.00 84.25 129 GLN A C 1
ATOM 1053 O O . GLN A 1 129 ? -22.833 -1.877 1.502 1.00 84.25 129 GLN A O 1
ATOM 1058 N N . TRP A 1 130 ? -21.363 -3.556 1.727 1.00 80.69 130 TRP A N 1
ATOM 1059 C CA . TRP A 1 130 ? -21.657 -4.095 0.408 1.00 80.69 130 TRP A CA 1
ATOM 1060 C C . TRP A 1 130 ? -23.045 -4.746 0.410 1.00 80.69 130 TRP A C 1
ATOM 1062 O O . TRP A 1 130 ? -23.267 -5.749 1.084 1.00 80.69 130 TRP A O 1
ATOM 1072 N N . SER A 1 131 ? -23.977 -4.199 -0.369 1.00 75.81 131 SER A N 1
ATOM 1073 C CA . SER A 1 131 ? -25.347 -4.715 -0.503 1.00 75.81 131 SER A CA 1
ATOM 1074 C C . SER A 1 131 ? -25.531 -5.698 -1.670 1.00 75.81 131 SER A C 1
ATOM 1076 O O . SER A 1 131 ? -26.651 -6.125 -1.944 1.00 75.81 131 SER A O 1
ATOM 1078 N N . GLY A 1 132 ? -24.446 -6.086 -2.352 1.00 76.25 132 GLY A N 1
ATOM 1079 C CA . GLY A 1 132 ? -24.517 -6.857 -3.594 1.00 76.25 132 GLY A CA 1
ATOM 1080 C C . GLY A 1 132 ? -24.787 -5.987 -4.823 1.00 76.25 132 GLY A C 1
ATOM 1081 O O . GLY A 1 132 ? -25.163 -4.822 -4.724 1.00 76.25 132 GLY A O 1
ATOM 1082 N N . VAL A 1 133 ? -24.610 -6.567 -6.012 1.00 75.75 133 VAL A N 1
ATOM 1083 C CA . VAL A 1 133 ? -25.223 -6.014 -7.227 1.00 75.75 133 VAL A CA 1
ATOM 1084 C C . VAL A 1 133 ? -26.700 -6.407 -7.178 1.00 75.75 133 VAL A C 1
ATOM 1086 O O . VAL A 1 133 ? -26.976 -7.605 -7.049 1.00 75.75 133 VAL A O 1
ATOM 1089 N N . PRO A 1 134 ? -27.655 -5.464 -7.276 1.00 63.19 134 PRO A N 1
ATOM 1090 C CA . PRO A 1 134 ? -29.060 -5.819 -7.397 1.00 63.19 134 PRO A CA 1
ATOM 1091 C C . PRO A 1 134 ? -29.224 -6.771 -8.580 1.00 63.19 134 PRO A C 1
ATOM 1093 O O . PRO A 1 134 ? -28.879 -6.439 -9.714 1.00 63.19 134 PRO A O 1
ATOM 1096 N N . THR A 1 135 ? -29.719 -7.980 -8.325 1.00 63.69 135 THR A N 1
ATOM 1097 C CA . THR A 1 135 ? -30.135 -8.863 -9.422 1.00 63.69 135 THR A CA 1
ATOM 1098 C C . THR A 1 135 ? -31.286 -8.164 -10.155 1.00 63.69 135 THR A C 1
ATOM 1100 O O . THR A 1 135 ? -32.100 -7.536 -9.476 1.00 63.69 135 THR A O 1
ATOM 1103 N N . PRO A 1 136 ? -31.415 -8.258 -11.492 1.00 68.44 136 PRO A N 1
ATOM 1104 C CA . PRO A 1 136 ? -32.509 -7.608 -12.224 1.00 68.44 136 PRO A CA 1
ATOM 1105 C C . PRO A 1 136 ? -33.898 -7.867 -11.608 1.00 68.44 136 PRO A C 1
ATOM 1107 O O . PRO A 1 136 ? -34.699 -6.949 -11.476 1.00 68.44 136 PRO A O 1
ATOM 1110 N N . ALA A 1 137 ? -34.124 -9.075 -11.078 1.00 64.69 137 ALA A N 1
ATOM 1111 C CA . ALA A 1 137 ? -35.345 -9.445 -10.358 1.00 64.69 137 ALA A CA 1
ATOM 1112 C C . ALA A 1 137 ? -35.604 -8.643 -9.059 1.00 64.69 137 ALA A C 1
ATOM 1114 O O . ALA A 1 137 ? -36.751 -8.381 -8.708 1.00 64.69 137 ALA A O 1
ATOM 1115 N N . ALA A 1 138 ? -34.557 -8.229 -8.337 1.00 60.09 138 ALA A N 1
ATOM 1116 C CA . ALA A 1 138 ? -34.682 -7.418 -7.122 1.00 60.09 138 ALA A CA 1
ATOM 1117 C C . ALA A 1 138 ? -35.007 -5.944 -7.432 1.00 60.09 138 ALA A C 1
ATOM 1119 O O . ALA A 1 138 ? -35.631 -5.268 -6.616 1.00 60.09 138 ALA A O 1
ATOM 1120 N N . VAL A 1 139 ? -34.620 -5.457 -8.617 1.00 60.62 139 VAL A N 1
ATOM 1121 C CA . VAL A 1 139 ? -34.951 -4.102 -9.091 1.00 60.62 139 VAL A CA 1
ATOM 1122 C C . VAL A 1 139 ? -36.433 -4.009 -9.464 1.00 60.62 139 VAL A C 1
ATOM 1124 O O . VAL A 1 139 ? -37.095 -3.037 -9.106 1.00 60.62 139 VAL A O 1
ATOM 1127 N N . GLU A 1 140 ? -36.980 -5.044 -10.105 1.00 56.75 140 GLU A N 1
ATOM 1128 C CA . GLU A 1 140 ? -38.404 -5.107 -10.463 1.00 56.75 140 GLU A CA 1
ATOM 1129 C C . GLU A 1 140 ? -39.318 -5.251 -9.234 1.00 56.75 140 GLU A C 1
ATOM 1131 O O . GLU A 1 140 ? -40.380 -4.633 -9.179 1.00 56.75 140 GLU A O 1
ATOM 1136 N N . ALA A 1 141 ? -38.885 -5.981 -8.199 1.00 57.50 141 ALA A N 1
ATOM 1137 C CA . ALA A 1 141 ? -39.652 -6.145 -6.960 1.00 57.50 141 ALA A CA 1
ATOM 1138 C C . ALA A 1 141 ? -39.746 -4.859 -6.107 1.00 57.50 141 ALA A C 1
ATOM 1140 O O . ALA A 1 141 ? -40.724 -4.669 -5.384 1.00 57.50 141 ALA A O 1
ATOM 1141 N N . GLY A 1 142 ? -38.757 -3.960 -6.190 1.00 52.38 142 GLY A N 1
ATOM 1142 C CA . GLY A 1 142 ? -38.726 -2.698 -5.435 1.00 52.38 142 GLY A CA 1
ATOM 1143 C C . GLY A 1 142 ? -39.553 -1.561 -6.049 1.00 52.38 142 GLY A C 1
ATOM 1144 O O . GLY A 1 142 ? -39.926 -0.622 -5.348 1.00 52.38 142 GLY A O 1
ATOM 1145 N N . ALA A 1 143 ? -39.885 -1.647 -7.340 1.00 54.44 143 ALA A N 1
ATOM 1146 C CA . ALA A 1 143 ? -40.625 -0.607 -8.059 1.00 54.44 143 ALA A CA 1
ATOM 1147 C C . ALA A 1 143 ? -42.142 -0.591 -7.759 1.00 54.44 143 ALA A C 1
ATOM 1149 O O . ALA A 1 143 ? -42.836 0.344 -8.149 1.00 54.44 143 ALA A O 1
ATOM 1150 N N . GLY A 1 144 ? -42.670 -1.596 -7.049 1.00 47.75 144 GLY A N 1
ATOM 1151 C CA . GLY A 1 144 ? -44.106 -1.743 -6.779 1.00 47.75 144 GLY A CA 1
ATOM 1152 C C . GLY A 1 144 ? -44.649 -1.008 -5.545 1.00 47.75 144 GLY A C 1
ATOM 1153 O O . GLY A 1 144 ? -45.854 -1.052 -5.313 1.00 47.75 144 GLY A O 1
ATOM 1154 N N . SER A 1 145 ? -43.809 -0.348 -4.736 1.00 48.59 145 SER A N 1
ATOM 1155 C CA . SER A 1 145 ? -44.220 0.192 -3.425 1.00 48.59 145 SER A CA 1
ATOM 1156 C C . SER A 1 145 ? -43.958 1.693 -3.254 1.00 48.59 145 SER A C 1
ATOM 1158 O O . SER A 1 145 ? -43.389 2.130 -2.256 1.00 48.59 145 SER A O 1
ATOM 1160 N N . THR A 1 146 ? -44.405 2.511 -4.205 1.00 42.44 146 THR A N 1
ATOM 1161 C CA . THR A 1 146 ? -44.628 3.951 -3.976 1.00 42.44 146 THR A CA 1
ATOM 1162 C C . THR A 1 146 ? -45.990 4.361 -4.532 1.00 42.44 146 THR A C 1
ATOM 1164 O O . THR A 1 146 ? -46.112 4.963 -5.593 1.00 42.44 146 THR A O 1
ATOM 1167 N N . ALA A 1 147 ? -47.053 4.025 -3.796 1.00 38.84 147 ALA A N 1
ATOM 1168 C CA . ALA A 1 147 ? -48.348 4.669 -3.977 1.00 38.84 147 ALA A CA 1
ATOM 1169 C C . ALA A 1 147 ? -48.290 6.063 -3.328 1.00 38.84 147 ALA A C 1
ATOM 1171 O O . ALA A 1 147 ? -48.342 6.192 -2.107 1.00 38.84 147 ALA A O 1
ATOM 1172 N N . ILE A 1 148 ? -48.151 7.106 -4.147 1.00 42.16 148 ILE A N 1
ATOM 1173 C CA . ILE A 1 148 ? -48.352 8.499 -3.728 1.00 42.16 148 ILE A CA 1
ATOM 1174 C C . ILE A 1 148 ? -49.870 8.759 -3.748 1.00 42.16 148 ILE A C 1
ATOM 1176 O O . ILE A 1 148 ? -50.475 8.623 -4.815 1.00 42.16 148 ILE A O 1
ATOM 1180 N N . PRO A 1 149 ? -50.529 9.117 -2.628 1.00 39.66 149 PRO A N 1
ATOM 1181 C CA . PRO A 1 149 ? -51.947 9.446 -2.650 1.00 39.66 149 PRO A CA 1
ATOM 1182 C C . PRO A 1 149 ? -52.141 10.833 -3.276 1.00 39.66 149 PRO A C 1
ATOM 1184 O O . PRO A 1 149 ? -51.643 11.838 -2.775 1.00 39.66 149 PRO A O 1
ATOM 1187 N N . VAL A 1 150 ? -52.877 10.887 -4.387 1.00 36.25 150 VAL A N 1
ATOM 1188 C CA . VAL A 1 150 ? -53.293 12.140 -5.027 1.00 36.25 150 VAL A CA 1
ATOM 1189 C C . VAL A 1 150 ? -54.517 12.674 -4.283 1.00 36.25 150 VAL A C 1
ATOM 1191 O O . VAL A 1 150 ? -55.607 12.110 -4.386 1.00 36.25 150 VAL A O 1
ATOM 1194 N N . THR A 1 151 ? -54.358 13.762 -3.531 1.00 39.69 151 THR A N 1
ATOM 1195 C CA . THR A 1 151 ? -55.482 14.526 -2.973 1.00 39.69 151 THR A CA 1
ATOM 1196 C C . THR A 1 151 ? -56.052 15.445 -4.053 1.00 39.69 151 THR A C 1
ATOM 1198 O O . THR A 1 151 ? -55.342 16.310 -4.564 1.00 39.69 151 THR A O 1
ATOM 1201 N N . LYS A 1 152 ? -57.327 15.251 -4.406 1.00 36.12 152 LYS A N 1
ATOM 1202 C CA . LYS A 1 152 ? -58.111 16.187 -5.226 1.00 36.12 152 LYS A CA 1
ATOM 1203 C C . LYS A 1 152 ? -58.496 17.419 -4.398 1.00 36.12 152 LYS A C 1
ATOM 1205 O O . LYS A 1 152 ? -59.009 17.242 -3.295 1.00 36.12 152 LYS A O 1
ATOM 1210 N N . SER A 1 153 ? -58.340 18.601 -4.993 1.00 40.38 153 SER A N 1
ATOM 1211 C CA . SER A 1 153 ? -59.133 19.810 -4.728 1.00 40.38 153 SER A CA 1
ATOM 1212 C C . SER A 1 153 ? -59.601 20.376 -6.060 1.00 40.38 153 SER A C 1
ATOM 1214 O O . SER A 1 153 ? -58.799 20.304 -7.019 1.00 40.38 153 SER A O 1
#

Radius of gyration: 25.93 Å; Cα contacts (8 Å, |Δi|>4): 95; chains: 1; bounding box: 84×36×55 Å

Solvent-accessible surface area (backbone atoms only — not comparable to full-atom values): 9428 Å² total; per-residue (Å²): 118,64,69,64,47,58,57,57,70,73,49,64,62,65,46,48,40,48,85,96,38,68,52,38,49,60,30,62,59,34,50,78,79,41,59,60,73,66,38,66,48,77,89,67,78,93,67,78,77,68,63,64,75,70,35,89,78,56,54,65,52,60,56,32,35,68,26,60,67,33,25,60,75,70,61,84,53,63,45,69,60,51,55,49,49,63,57,49,50,76,74,42,60,85,92,36,70,68,40,51,55,49,50,54,51,52,47,51,50,46,51,51,41,49,50,40,25,33,74,73,78,40,89,35,41,98,63,83,56,66,82,70,80,78,50,74,72,58,56,61,66,63,70,76,77,76,86,76,86,83,82,88,130

Mean predicted aligned error: 11.43 Å

Sequence (153 aa):
DEDVFDFLAKLHPRWRLRGFRDKHLLRLLAERWVPKSVARRHKVIFRAPLDSFHMEPEPLFVAQLLSEESLRKTGYFDSAAVARWRTDFRKMRAGSLPRLSVEMGLMAVAGTQLWHHLLMGGGLADLPQWSGVPTPAAVEAGAGSTAIPVTKS

Foldseek 3Di:
DVVVVVVVVPDDVCCQDPPNDGNNVVLVVCVVPDPNCVSVPDDDDDDDPLCQCVDVVHPQQLCLLLDPVNCVVVVPDDNVVSVVLNVVLVVDDPPDPVNVVSSVVSVVSSVVSVCCQQPVPHPRGPDDHPPDDQDPVNVVVVVPPDDDDDDDD

Secondary structure (DSSP, 8-state):
-HHHHHHHHHS-GGGTEETTEESHHHHHHHTTTS-HHHHT---------GGGGG-SSPPHHHHHHTSHHHHHHH-SS-HHHHHHHHHHHHHSPTT-HHHHHHHHHHHHHHHHHHHHHHHS---SSSS-----PPPHHHHHHHTT---------